Protein AF-A0ABD1DTK4-F1 (afdb_monomer_lite)

Organism: Culex pipiens pipiens (NCBI:txid38569)

Sequence (179 aa):
MESDDLLSPRYRFQIEGHSLVTVNQINQLPDADRTDRTFVVFGEVMDVFERVRVSGGQWKLGVQISDRSERMLSVRFHTDVIAAMVGHDGVAMETMKRDRSEEGLKRLQEILIRFKNNLCELRSFMRVQYDRSGDIPFVTELYEYTAPRQATLKAKVARERSTAHLLEVLPPDCDIVKR

Radius of gyration: 17.9 Å; chains: 1; bounding box: 49×28×56 Å

Secondary structure (DSSP, 8-state):
--BS-TTSTTBSSEETTEEE--HHHHHHS-HHHHTT-EEEEEEEEEEEEEEEEEETTEEEEEEEEESSSSS-EEEEE-HHHHHHHHTS-HHHHHHHHH--SHHHHHHHHHHHHHHHHHHHT-EEEEEEE--TT-SS-EEEEEE---HHHHHHHHHHHHH-GGGGGGGGTS-TT------

pLDDT: mean 90.81, std 10.95, range [34.31, 98.44]

Foldseek 3Di:
DADCDQLDLRHPLDDPSAREDFPVRVVPDDLVSQAQHKHKYFWAFDAWPDDWDFDPQFTWTWTWTHLQPPDTAIAIEGQVALCVQLVHTSVRLVVLVVPPDPVSVVVNVVSVVSSVVCRNPDGFIFIWGHYNVSDRTYGHDGDDPDPVSLVSLLVCVVVPVSSVSSVVSDDPPSDNPDD

Structure (mmCIF, N/CA/C/O backbone):
data_AF-A0ABD1DTK4-F1
#
_entry.id   AF-A0ABD1DTK4-F1
#
loop_
_atom_site.group_PDB
_atom_site.id
_atom_site.type_symbol
_atom_site.label_atom_id
_atom_site.label_alt_id
_atom_site.label_comp_id
_atom_site.label_asym_id
_atom_site.label_entity_id
_atom_site.label_seq_id
_atom_site.pdbx_PDB_ins_code
_atom_site.Cartn_x
_atom_site.Cartn_y
_atom_site.Cartn_z
_atom_site.occupancy
_atom_site.B_iso_or_equiv
_atom_site.auth_seq_id
_atom_site.auth_comp_id
_atom_site.auth_asym_id
_atom_site.auth_atom_id
_atom_site.pdbx_PDB_model_num
ATOM 1 N N . MET A 1 1 ? 11.417 -15.197 -23.111 1.00 68.44 1 MET A N 1
ATOM 2 C CA . MET A 1 1 ? 11.847 -13.844 -23.513 1.00 68.44 1 MET A CA 1
ATOM 3 C C . MET A 1 1 ? 11.169 -12.862 -22.575 1.00 68.44 1 MET A C 1
ATOM 5 O O . MET A 1 1 ? 9.955 -12.960 -22.423 1.00 68.44 1 MET A O 1
ATOM 9 N N . GLU A 1 2 ? 11.953 -12.041 -21.881 1.00 80.06 2 GLU A N 1
ATOM 10 C CA . GLU A 1 2 ? 11.473 -10.986 -20.974 1.00 80.06 2 GLU A CA 1
ATOM 11 C C . GLU A 1 2 ? 10.886 -9.805 -21.763 1.00 80.06 2 GLU A C 1
ATOM 13 O O . GLU A 1 2 ? 11.253 -9.610 -22.923 1.00 80.06 2 GLU A O 1
ATOM 18 N N . SER A 1 3 ? 9.993 -9.032 -21.139 1.00 86.25 3 SER A N 1
ATOM 19 C CA . SER A 1 3 ? 9.356 -7.846 -21.723 1.00 86.25 3 SER A CA 1
ATOM 20 C C . SER A 1 3 ? 9.689 -6.579 -20.931 1.00 86.25 3 SER A C 1
ATOM 22 O O . SER A 1 3 ? 9.775 -6.627 -19.702 1.00 86.25 3 SER A O 1
ATOM 24 N N . ASP A 1 4 ? 9.825 -5.452 -21.633 1.00 88.06 4 ASP A N 1
ATOM 25 C CA . ASP A 1 4 ? 9.901 -4.108 -21.036 1.00 88.06 4 ASP A CA 1
ATOM 26 C C . ASP A 1 4 ? 8.506 -3.431 -20.959 1.00 88.06 4 ASP A C 1
ATOM 28 O O . ASP A 1 4 ? 8.373 -2.348 -20.398 1.00 88.06 4 ASP A O 1
ATOM 32 N N . ASP A 1 5 ? 7.449 -4.080 -21.467 1.00 91.38 5 ASP A N 1
ATOM 33 C CA . ASP A 1 5 ? 6.052 -3.663 -21.273 1.00 91.38 5 ASP A CA 1
ATOM 34 C C . ASP A 1 5 ? 5.544 -4.087 -19.886 1.00 91.38 5 ASP A C 1
ATOM 36 O O . ASP A 1 5 ? 5.472 -5.283 -19.587 1.00 91.38 5 ASP A O 1
ATOM 40 N N . LEU A 1 6 ? 5.164 -3.104 -19.064 1.00 92.31 6 LEU A N 1
ATOM 41 C CA . LEU A 1 6 ? 4.685 -3.287 -17.692 1.00 92.31 6 LEU A CA 1
ATOM 42 C C . LEU A 1 6 ? 3.364 -4.069 -17.599 1.00 92.31 6 LEU A C 1
ATOM 44 O O . LEU A 1 6 ? 3.083 -4.657 -16.551 1.00 92.31 6 LEU A O 1
ATOM 48 N N . LEU A 1 7 ? 2.551 -4.083 -18.663 1.00 93.38 7 LEU A N 1
ATOM 49 C CA . LEU A 1 7 ? 1.289 -4.830 -18.720 1.00 93.38 7 LEU A CA 1
ATOM 50 C C . LEU A 1 7 ? 1.496 -6.295 -19.110 1.00 93.38 7 LEU A C 1
ATOM 52 O O . LEU A 1 7 ? 0.564 -7.103 -19.003 1.00 93.38 7 LEU A O 1
ATOM 56 N N . SER A 1 8 ? 2.704 -6.644 -19.553 1.00 93.31 8 SER A N 1
ATOM 57 C CA . SER A 1 8 ? 3.057 -8.001 -19.931 1.00 93.31 8 SER A CA 1
ATOM 58 C C . SER A 1 8 ? 3.133 -8.907 -18.699 1.00 93.31 8 SER A C 1
ATOM 60 O O . SER A 1 8 ? 3.806 -8.567 -17.725 1.00 93.31 8 SER A O 1
ATOM 62 N N . PRO A 1 9 ? 2.585 -10.135 -18.755 1.00 90.19 9 PRO A N 1
ATOM 63 C CA . PRO A 1 9 ? 2.799 -11.127 -17.699 1.00 90.19 9 PRO A CA 1
ATOM 64 C C . PRO A 1 9 ? 4.272 -11.554 -17.580 1.00 90.19 9 PRO A C 1
ATOM 66 O O . PRO A 1 9 ? 4.643 -12.216 -16.617 1.00 90.19 9 PRO A O 1
ATOM 69 N N . ARG A 1 10 ? 5.117 -11.193 -18.556 1.00 92.38 10 ARG A N 1
ATOM 70 C CA . ARG A 1 10 ? 6.567 -11.444 -18.576 1.00 92.38 10 ARG A CA 1
ATOM 71 C C . ARG A 1 10 ? 7.383 -10.165 -18.393 1.00 92.38 10 ARG A C 1
ATOM 73 O O . ARG A 1 10 ? 8.536 -10.114 -18.832 1.00 92.38 10 ARG A O 1
ATOM 80 N N . TYR A 1 11 ? 6.780 -9.123 -17.824 1.00 95.31 11 TYR A N 1
ATOM 81 C CA . TYR A 1 11 ? 7.514 -7.927 -17.445 1.00 95.31 11 TYR A CA 1
ATOM 82 C C . TYR A 1 11 ? 8.665 -8.314 -16.519 1.00 95.31 11 TYR A C 1
ATOM 84 O O . TYR A 1 11 ? 8.487 -9.089 -15.584 1.00 95.31 11 TYR A O 1
ATOM 92 N N . ARG A 1 12 ? 9.869 -7.824 -16.800 1.00 95.62 12 ARG A N 1
ATOM 93 C CA . ARG A 1 12 ? 11.067 -8.319 -16.105 1.00 95.62 12 ARG A CA 1
ATOM 94 C C . ARG A 1 12 ? 11.163 -7.932 -14.633 1.00 95.62 12 ARG A C 1
ATOM 96 O O . ARG A 1 12 ? 11.815 -8.631 -13.864 1.00 95.62 12 ARG A O 1
ATOM 103 N N . PHE A 1 13 ? 10.565 -6.811 -14.244 1.00 96.50 13 PHE A N 1
ATOM 104 C CA . PHE A 1 13 ? 10.625 -6.328 -12.871 1.00 96.50 13 PHE A CA 1
ATOM 105 C C . PHE A 1 13 ? 9.337 -6.729 -12.169 1.00 96.50 13 PHE A C 1
ATOM 107 O O . PHE A 1 13 ? 8.336 -6.020 -12.232 1.00 96.50 13 PHE A O 1
ATOM 114 N N . GLN A 1 14 ? 9.358 -7.894 -11.529 1.00 97.06 14 GLN A N 1
ATOM 115 C CA . GLN A 1 14 ? 8.202 -8.456 -10.841 1.00 97.06 14 GLN A CA 1
ATOM 116 C C . GLN A 1 14 ? 8.517 -8.782 -9.385 1.00 97.06 14 GLN A C 1
ATOM 118 O O . GLN A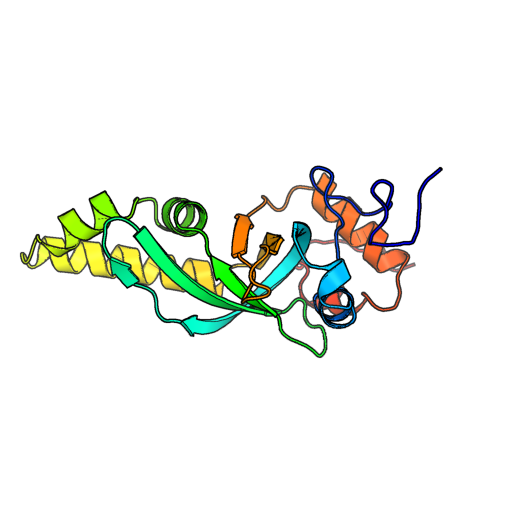 1 14 ? 9.614 -9.226 -9.055 1.00 97.06 14 GLN A O 1
ATOM 123 N N . ILE A 1 15 ? 7.524 -8.596 -8.521 1.00 96.56 15 ILE A N 1
ATOM 124 C CA . ILE A 1 15 ? 7.527 -9.061 -7.134 1.00 96.56 15 ILE A CA 1
ATOM 125 C C . ILE A 1 15 ? 6.313 -9.971 -6.970 1.00 96.56 15 ILE A C 1
ATOM 127 O O . ILE A 1 15 ? 5.193 -9.555 -7.256 1.00 96.56 15 ILE A O 1
ATOM 131 N N . GLU A 1 16 ? 6.545 -11.222 -6.562 1.00 94.75 16 GLU A N 1
ATOM 132 C CA . GLU A 1 16 ? 5.498 -12.250 -6.418 1.00 94.75 16 GLU A CA 1
ATOM 133 C C . GLU A 1 16 ? 4.607 -12.395 -7.672 1.00 94.75 16 GLU A C 1
ATOM 135 O O . GLU A 1 16 ? 3.392 -12.543 -7.579 1.00 94.75 16 GLU A O 1
ATOM 140 N N . GLY A 1 17 ? 5.205 -12.295 -8.866 1.00 95.06 17 GLY A N 1
ATOM 141 C CA . GLY A 1 17 ? 4.494 -12.409 -10.148 1.00 95.06 17 GLY A CA 1
ATOM 142 C C . GLY A 1 17 ? 3.722 -11.159 -10.593 1.00 95.06 17 GLY A C 1
ATOM 143 O O . GLY A 1 17 ? 3.059 -11.195 -11.628 1.00 95.06 17 GLY A O 1
ATOM 144 N N . HIS A 1 18 ? 3.818 -10.046 -9.863 1.00 97.44 18 HIS A N 1
ATOM 145 C CA . HIS A 1 18 ? 3.159 -8.782 -10.198 1.00 97.44 18 HIS A CA 1
ATOM 146 C C . HIS A 1 18 ? 4.168 -7.716 -10.619 1.00 97.44 18 HIS A C 1
ATOM 148 O O . HIS A 1 18 ? 5.243 -7.606 -10.029 1.00 97.44 18 HIS A O 1
ATOM 154 N N . SER A 1 19 ? 3.816 -6.907 -11.620 1.00 97.81 19 SER A N 1
ATOM 155 C CA . SER A 1 19 ? 4.695 -5.863 -12.150 1.00 97.81 19 SER A CA 1
ATOM 156 C C . SER A 1 19 ? 5.027 -4.805 -11.093 1.00 97.81 19 SER A C 1
ATOM 158 O O . SER A 1 19 ? 4.128 -4.177 -10.531 1.00 97.81 19 SER A O 1
ATOM 160 N N . LEU A 1 20 ? 6.325 -4.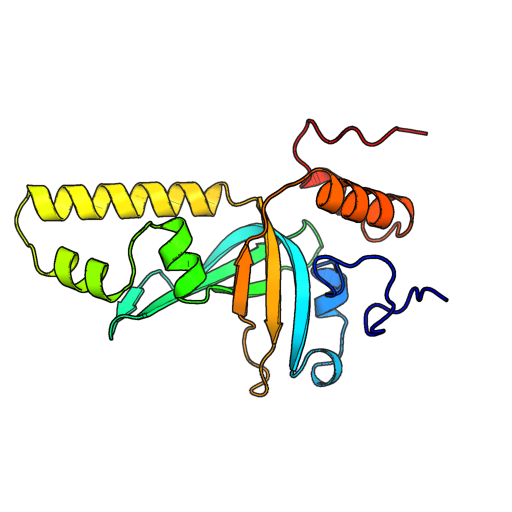589 -10.858 1.00 97.44 20 LEU A N 1
ATOM 161 C CA . LEU A 1 20 ? 6.852 -3.499 -10.042 1.00 97.44 20 LEU A CA 1
ATOM 162 C C . LEU A 1 20 ? 6.866 -2.210 -10.866 1.00 97.44 20 LEU A C 1
ATOM 164 O O . LEU A 1 20 ? 7.638 -2.068 -11.817 1.00 97.44 20 LEU A O 1
ATOM 168 N N . VAL A 1 21 ? 6.037 -1.251 -10.481 1.00 96.81 21 VAL A N 1
ATOM 169 C CA . VAL A 1 21 ? 5.791 -0.017 -11.235 1.00 96.81 21 VAL A CA 1
ATOM 170 C C . VAL A 1 21 ? 5.896 1.205 -10.329 1.00 96.81 21 VAL A C 1
ATOM 172 O O . VAL A 1 21 ? 5.748 1.111 -9.111 1.00 96.81 21 VAL A O 1
ATOM 175 N N . THR A 1 22 ? 6.168 2.360 -10.930 1.00 96.44 22 THR A N 1
ATOM 176 C CA . THR A 1 22 ? 6.113 3.650 -10.233 1.00 96.44 22 THR A CA 1
ATOM 177 C C . THR A 1 22 ? 4.692 4.187 -10.162 1.00 96.44 22 THR A C 1
ATOM 179 O O . THR A 1 22 ? 3.825 3.828 -10.966 1.00 96.44 22 THR A O 1
ATOM 182 N N . VAL A 1 23 ? 4.462 5.121 -9.242 1.00 96.19 23 VAL A N 1
ATOM 183 C CA . VAL A 1 23 ? 3.190 5.851 -9.166 1.00 96.19 23 VAL A CA 1
ATOM 184 C C . VAL A 1 23 ? 2.922 6.613 -10.467 1.00 96.19 23 VAL A C 1
ATOM 186 O O . VAL A 1 23 ? 1.785 6.640 -10.940 1.00 96.19 23 VAL A O 1
ATOM 189 N N . ASN A 1 24 ? 3.949 7.200 -11.091 1.00 94.38 24 ASN A N 1
ATOM 190 C CA . ASN A 1 24 ? 3.785 7.876 -12.380 1.00 94.38 24 ASN A CA 1
ATOM 191 C C . ASN A 1 24 ? 3.410 6.897 -13.506 1.00 94.38 24 ASN A C 1
ATOM 193 O O . ASN A 1 24 ? 2.499 7.189 -14.272 1.00 94.38 24 ASN A O 1
ATOM 197 N N . GLN A 1 25 ? 4.061 5.726 -13.573 1.00 94.75 25 GLN A N 1
ATOM 198 C CA . GLN A 1 25 ? 3.749 4.684 -14.562 1.00 94.75 25 GLN A CA 1
ATOM 199 C C . GLN A 1 25 ? 2.288 4.244 -14.453 1.00 94.75 25 GLN A C 1
ATOM 201 O O . GLN A 1 25 ? 1.587 4.233 -15.457 1.00 94.75 25 GLN A O 1
ATOM 206 N N . ILE A 1 26 ? 1.803 3.965 -13.238 1.00 94.25 26 ILE A N 1
ATOM 207 C CA . ILE A 1 26 ? 0.392 3.625 -13.005 1.00 94.25 26 ILE A CA 1
ATOM 208 C C . ILE A 1 26 ? -0.536 4.754 -13.464 1.00 94.25 26 ILE A C 1
ATOM 210 O O . ILE A 1 26 ? -1.511 4.496 -14.159 1.00 94.25 26 ILE A O 1
ATOM 214 N N . ASN A 1 27 ? -0.253 6.002 -13.084 1.00 91.69 27 ASN A N 1
ATOM 215 C CA . ASN A 1 27 ? -1.113 7.148 -13.402 1.00 91.69 27 ASN A CA 1
ATOM 216 C C . ASN A 1 27 ? -1.173 7.493 -14.899 1.00 91.69 27 ASN A C 1
ATOM 218 O O . ASN A 1 27 ? -2.052 8.246 -15.312 1.00 91.69 27 ASN A O 1
ATOM 222 N N . GLN A 1 28 ? -0.235 6.991 -15.701 1.00 92.88 28 GLN A N 1
ATOM 223 C CA . GLN A 1 28 ? -0.215 7.176 -17.152 1.00 92.88 28 GLN A CA 1
ATOM 224 C C . GLN A 1 28 ? -0.984 6.079 -17.898 1.00 92.88 28 GLN A C 1
ATOM 226 O O . GLN A 1 28 ? -1.226 6.225 -19.096 1.00 92.88 28 GLN A O 1
ATOM 231 N N . LEU A 1 29 ? -1.373 4.995 -17.218 1.00 93.00 29 LEU A N 1
ATOM 232 C CA . LEU A 1 29 ? -2.154 3.926 -17.829 1.00 93.00 29 LEU A CA 1
ATOM 233 C C . LEU A 1 29 ? -3.624 4.335 -17.991 1.00 93.00 29 LEU A C 1
ATOM 235 O O . LEU A 1 29 ? -4.213 4.880 -17.052 1.00 93.00 29 LEU A O 1
ATOM 239 N N . PRO A 1 30 ? -4.250 4.003 -19.133 1.00 92.12 30 PRO A N 1
ATOM 240 C CA . PRO A 1 30 ? -5.699 4.061 -19.281 1.00 92.12 30 PRO A CA 1
ATOM 241 C C . PRO A 1 30 ? -6.415 3.230 -18.210 1.00 92.12 30 PRO A C 1
ATOM 243 O O . PRO A 1 30 ? -5.911 2.195 -17.774 1.00 92.12 30 PRO A O 1
ATOM 246 N N . ASP A 1 31 ? -7.627 3.632 -17.828 1.00 90.25 31 ASP A N 1
ATOM 247 C CA . ASP A 1 31 ? -8.433 2.917 -16.824 1.00 90.25 31 ASP A CA 1
ATOM 248 C C . ASP A 1 31 ? -8.617 1.440 -17.182 1.00 90.25 31 ASP A C 1
ATOM 250 O O . ASP A 1 31 ? -8.381 0.577 -16.342 1.00 90.25 31 ASP A O 1
ATOM 254 N N . ALA A 1 32 ? -8.921 1.149 -18.451 1.00 90.94 32 ALA A N 1
ATOM 255 C CA . ALA A 1 32 ? -9.100 -0.211 -18.958 1.00 90.94 32 ALA A CA 1
ATOM 256 C C . ALA A 1 32 ? -7.858 -1.101 -18.777 1.00 90.94 32 ALA A C 1
ATOM 258 O O . ALA A 1 32 ? -7.989 -2.309 -18.589 1.00 90.94 32 ALA A O 1
ATOM 259 N N . ASP A 1 33 ? -6.660 -0.510 -18.797 1.00 92.31 33 ASP A N 1
ATOM 260 C CA . ASP A 1 33 ? -5.410 -1.236 -18.579 1.00 92.31 33 ASP A CA 1
ATOM 261 C C . ASP A 1 33 ? -5.102 -1.440 -17.096 1.00 92.31 33 ASP A C 1
ATOM 263 O O . ASP A 1 33 ? -4.265 -2.275 -16.760 1.00 92.31 33 ASP A O 1
ATOM 267 N N . ARG A 1 34 ? -5.773 -0.709 -16.201 1.00 92.44 34 ARG A N 1
ATOM 268 C CA . ARG A 1 34 ? -5.648 -0.856 -14.746 1.00 92.44 34 ARG A CA 1
ATOM 269 C C . ARG A 1 34 ? -6.720 -1.768 -14.162 1.00 92.44 34 ARG A C 1
ATOM 271 O O . ARG A 1 34 ? -6.428 -2.471 -13.203 1.00 92.44 34 ARG A O 1
ATOM 278 N N . THR A 1 35 ? -7.928 -1.774 -14.721 1.00 91.25 35 THR A N 1
ATOM 279 C CA . THR A 1 35 ? -9.058 -2.580 -14.242 1.00 91.25 35 THR A CA 1
ATOM 280 C C . THR A 1 35 ? -8.688 -4.057 -14.088 1.00 91.25 35 THR A C 1
ATOM 282 O O . THR A 1 35 ? -8.052 -4.638 -14.965 1.00 91.25 35 THR A O 1
ATOM 285 N N . ASP A 1 36 ? -9.099 -4.670 -12.971 1.00 91.56 36 ASP A N 1
ATOM 286 C CA . ASP A 1 36 ? -8.808 -6.071 -12.619 1.00 91.56 36 ASP A CA 1
ATOM 287 C C . ASP A 1 36 ? -7.311 -6.429 -12.563 1.00 91.56 36 ASP A C 1
ATOM 289 O O . ASP A 1 36 ? -6.941 -7.608 -12.599 1.00 91.56 36 ASP A O 1
ATOM 293 N N . ARG A 1 37 ? -6.422 -5.432 -12.460 1.00 94.25 37 ARG A N 1
ATOM 294 C CA . ARG A 1 37 ? -4.980 -5.664 -12.361 1.00 94.25 37 ARG A CA 1
ATOM 295 C C . ARG A 1 37 ? -4.440 -5.453 -10.962 1.00 94.25 37 ARG A C 1
ATOM 297 O O . ARG A 1 37 ? -4.911 -4.630 -10.178 1.00 94.25 37 ARG A O 1
ATOM 304 N N . THR A 1 38 ? -3.350 -6.166 -10.713 1.00 96.88 38 THR A N 1
ATOM 305 C CA . THR A 1 38 ? -2.547 -6.042 -9.505 1.00 96.88 38 THR A CA 1
ATOM 306 C C . THR A 1 38 ? -1.139 -5.610 -9.874 1.00 96.88 38 THR A C 1
ATOM 308 O O . THR A 1 38 ? -0.484 -6.226 -10.718 1.00 96.88 38 THR A O 1
ATOM 311 N N . PHE A 1 39 ? -0.673 -4.571 -9.199 1.00 97.75 39 PHE A N 1
ATOM 312 C CA . PHE A 1 39 ? 0.662 -4.011 -9.331 1.00 97.75 39 PHE A CA 1
ATOM 313 C C . PHE A 1 39 ? 1.378 -4.037 -7.985 1.00 97.75 39 PHE A C 1
ATOM 315 O O . PHE A 1 39 ? 0.750 -4.169 -6.933 1.00 97.75 39 PHE A O 1
ATOM 322 N N . VAL A 1 40 ? 2.697 -3.868 -8.011 1.00 98.25 40 VAL A N 1
ATOM 323 C CA . VAL A 1 40 ? 3.487 -3.604 -6.807 1.00 98.25 40 VAL A CA 1
ATOM 324 C C . VAL A 1 40 ? 4.120 -2.234 -6.935 1.00 98.25 40 VAL A C 1
ATOM 326 O O . VAL A 1 40 ? 4.734 -1.924 -7.953 1.00 98.25 40 VAL A O 1
ATOM 329 N N . VAL A 1 41 ? 3.977 -1.421 -5.894 1.00 97.44 41 VAL A N 1
ATOM 330 C CA . VAL A 1 41 ? 4.571 -0.083 -5.806 1.00 97.44 41 VAL A CA 1
ATOM 331 C C . VAL A 1 41 ? 5.466 -0.039 -4.582 1.00 97.44 41 VAL A C 1
ATOM 333 O O . VAL A 1 41 ? 5.037 -0.429 -3.502 1.00 97.44 41 VAL A O 1
ATOM 336 N N . PHE A 1 42 ? 6.700 0.438 -4.726 1.00 96.69 42 PHE A N 1
ATOM 337 C CA . PHE A 1 42 ? 7.518 0.797 -3.570 1.00 96.69 42 PHE A CA 1
ATOM 338 C C . PHE A 1 42 ? 7.307 2.272 -3.254 1.00 96.69 42 PHE A C 1
ATOM 340 O O . PHE A 1 42 ? 7.516 3.109 -4.127 1.00 96.69 42 PHE A O 1
ATOM 347 N N . GLY A 1 43 ? 6.895 2.595 -2.034 1.00 95.31 43 GLY A N 1
ATOM 348 C CA . GLY A 1 43 ? 6.619 3.977 -1.664 1.00 95.31 43 GLY A CA 1
ATOM 349 C C . GLY A 1 43 ? 6.354 4.153 -0.181 1.00 95.31 43 GLY A C 1
ATOM 350 O O . GLY A 1 43 ? 6.485 3.216 0.611 1.00 95.31 43 GLY A O 1
ATOM 351 N N . GLU A 1 44 ? 5.971 5.370 0.174 1.00 95.00 44 GLU A N 1
ATOM 352 C CA . GLU A 1 44 ? 5.649 5.785 1.532 1.00 95.00 44 GLU A CA 1
ATOM 353 C C . GLU A 1 44 ? 4.294 6.492 1.602 1.00 95.00 44 GLU A C 1
ATOM 355 O O . GLU A 1 44 ? 3.774 6.991 0.599 1.00 95.00 44 GLU A O 1
ATOM 360 N N . VAL A 1 45 ? 3.701 6.501 2.794 1.00 95.56 45 VAL A N 1
ATOM 361 C CA . VAL A 1 45 ? 2.435 7.194 3.050 1.00 95.56 45 VAL A CA 1
ATOM 362 C C . VAL A 1 45 ? 2.701 8.682 3.263 1.00 95.56 45 VAL A C 1
ATOM 364 O O . VAL A 1 45 ? 3.484 9.060 4.129 1.00 95.56 45 VAL A O 1
ATOM 367 N N . MET A 1 46 ? 2.014 9.528 2.497 1.00 95.31 46 MET A N 1
ATOM 368 C CA . MET A 1 46 ? 2.159 10.985 2.553 1.00 95.31 46 MET A CA 1
ATOM 369 C C . MET A 1 46 ? 1.038 11.662 3.338 1.00 95.31 46 MET A C 1
ATOM 371 O O . MET A 1 46 ? 1.303 12.578 4.111 1.00 95.31 46 MET A O 1
ATOM 375 N N . ASP A 1 47 ? -0.208 11.231 3.132 1.00 95.56 47 ASP A N 1
ATOM 376 C CA . ASP A 1 47 ? -1.379 11.846 3.763 1.00 95.56 47 ASP A CA 1
ATOM 377 C C . ASP A 1 47 ? -2.538 10.848 3.927 1.00 95.56 47 ASP A C 1
ATOM 379 O O . ASP A 1 47 ? -2.561 9.788 3.298 1.00 95.56 47 ASP A O 1
ATOM 383 N N . VAL A 1 48 ? -3.515 11.189 4.768 1.00 96.62 48 VAL A N 1
ATOM 384 C CA . VAL A 1 48 ? -4.736 10.418 5.033 1.00 96.62 48 VAL A CA 1
ATOM 385 C C . VAL A 1 48 ? -5.948 11.195 4.519 1.00 96.62 48 VAL A C 1
ATOM 387 O O . VAL A 1 48 ? -6.370 12.174 5.132 1.00 96.62 48 VAL A O 1
ATOM 390 N N . PHE A 1 49 ? -6.578 10.715 3.444 1.00 96.31 49 PHE A N 1
ATOM 391 C CA . PHE A 1 49 ? -7.796 11.336 2.902 1.00 96.31 49 PHE A CA 1
ATOM 392 C C . PHE A 1 49 ? -9.090 10.697 3.443 1.00 96.31 49 PHE A C 1
ATOM 394 O O . PHE A 1 49 ? -10.138 11.341 3.463 1.00 96.31 49 PHE A O 1
ATOM 401 N N . GLU A 1 50 ? -9.043 9.445 3.914 1.00 96.06 50 GLU A N 1
ATOM 402 C CA . GLU A 1 50 ? -10.159 8.784 4.605 1.00 96.06 50 GLU A CA 1
ATOM 403 C C . GLU A 1 50 ? -9.680 8.315 5.981 1.00 96.06 50 GLU A C 1
ATOM 405 O O . GLU A 1 50 ? -8.876 7.391 6.094 1.00 96.06 50 GLU A O 1
ATOM 410 N N . ARG A 1 51 ? -10.178 8.970 7.038 1.00 94.50 51 ARG A N 1
ATOM 411 C CA . ARG A 1 51 ? -9.761 8.719 8.426 1.00 94.50 51 ARG A CA 1
ATOM 412 C C . ARG A 1 51 ? -9.991 7.269 8.841 1.00 94.50 51 ARG A C 1
ATOM 414 O O . ARG A 1 51 ? -11.015 6.675 8.501 1.00 94.50 51 ARG A O 1
ATOM 421 N N . VAL A 1 52 ? -9.084 6.769 9.683 1.00 93.81 52 VAL A N 1
ATOM 422 C CA . VAL A 1 52 ? -9.213 5.445 10.292 1.00 93.81 52 VAL A CA 1
ATOM 423 C C . VAL A 1 52 ? -10.557 5.305 11.010 1.00 93.81 52 VAL A C 1
ATOM 425 O O . VAL A 1 52 ? -10.930 6.119 11.859 1.00 93.81 52 VAL A O 1
ATOM 428 N N . ARG A 1 53 ? -11.297 4.253 10.668 1.00 94.12 53 ARG A N 1
ATOM 429 C CA . ARG A 1 53 ? -12.540 3.872 11.342 1.00 94.12 53 ARG A CA 1
ATOM 430 C C . ARG A 1 53 ? -12.680 2.357 11.381 1.00 94.12 53 ARG A C 1
ATOM 432 O O . ARG A 1 53 ? -12.190 1.659 10.501 1.00 94.12 53 ARG A O 1
ATOM 439 N N . VAL A 1 54 ? -13.397 1.877 12.392 1.00 94.56 54 VAL A N 1
ATOM 440 C CA . VAL A 1 54 ? -13.838 0.481 12.496 1.00 94.56 54 VAL A CA 1
ATOM 441 C C . VAL A 1 54 ? -15.350 0.476 12.623 1.00 94.56 54 VAL A C 1
ATOM 443 O O . VAL A 1 54 ? -15.884 1.162 13.506 1.00 94.56 54 VAL A O 1
ATOM 446 N N . SER A 1 55 ? -16.013 -0.233 11.712 1.00 93.12 55 SER A N 1
ATOM 447 C CA . SER A 1 55 ? -17.471 -0.364 11.666 1.00 93.12 55 SER A CA 1
ATOM 448 C C . SER A 1 55 ? -17.873 -1.695 11.038 1.00 93.12 55 SER A C 1
ATOM 450 O O . SER A 1 55 ? -17.410 -1.990 9.934 1.00 93.12 55 SER A O 1
ATOM 452 N N . GLY A 1 56 ? -18.769 -2.441 11.681 1.00 94.12 56 GLY A N 1
ATOM 453 C CA . GLY A 1 56 ? -19.220 -3.745 11.191 1.00 94.12 56 GLY A CA 1
ATOM 454 C C . GLY A 1 56 ? -18.092 -4.777 11.189 1.00 94.12 56 GLY A C 1
ATOM 455 O O . GLY A 1 56 ? -18.013 -5.584 10.270 1.00 94.12 56 GLY A O 1
ATOM 456 N N . GLY A 1 57 ? -17.169 -4.686 12.152 1.00 93.56 57 GLY A N 1
ATOM 457 C CA . GLY A 1 57 ? -15.992 -5.555 12.232 1.00 93.56 57 GLY A CA 1
ATOM 458 C C . GLY A 1 57 ? -14.936 -5.314 11.146 1.00 93.56 57 GLY A C 1
ATOM 459 O O . GLY A 1 57 ? -14.017 -6.116 11.015 1.00 93.56 57 GLY A O 1
ATOM 460 N N . GLN A 1 58 ? -15.047 -4.233 10.368 1.00 96.06 58 GLN A N 1
ATOM 461 C CA . GLN A 1 58 ? -14.145 -3.922 9.255 1.00 96.06 58 GLN A CA 1
ATOM 462 C C . GLN A 1 58 ? -13.390 -2.620 9.502 1.00 96.06 58 GLN A C 1
ATOM 464 O O . GLN A 1 58 ? -13.993 -1.601 9.867 1.00 96.06 58 GLN A O 1
ATOM 469 N N . TRP A 1 59 ? -12.082 -2.644 9.255 1.00 96.31 59 TRP A N 1
ATOM 470 C CA . TRP A 1 59 ? -11.255 -1.446 9.218 1.00 96.31 59 TRP A CA 1
ATOM 471 C C . TRP A 1 59 ? -11.437 -0.686 7.907 1.00 96.31 59 TRP A C 1
ATOM 473 O O . TRP A 1 59 ? -11.631 -1.278 6.848 1.00 96.31 59 TRP A O 1
ATOM 483 N N . LYS A 1 60 ? -11.346 0.642 7.975 1.00 96.31 60 LYS A N 1
ATOM 484 C CA . LYS A 1 60 ? -11.322 1.512 6.797 1.00 96.31 60 LYS A CA 1
ATOM 485 C C . LYS A 1 60 ? -10.300 2.616 7.015 1.00 96.31 60 LYS A C 1
ATOM 487 O O . LYS A 1 60 ? -10.312 3.261 8.064 1.00 96.31 60 LYS A O 1
ATOM 492 N N . LEU A 1 61 ? -9.438 2.807 6.026 1.00 97.56 61 LEU A N 1
ATOM 493 C CA . LEU A 1 61 ? -8.410 3.838 5.973 1.00 97.56 61 LEU A CA 1
ATOM 494 C C . LEU A 1 61 ? -8.084 4.100 4.500 1.00 97.56 61 LEU A C 1
ATOM 496 O O . LEU A 1 61 ? -7.875 3.151 3.741 1.00 97.56 61 LEU A O 1
ATOM 500 N N . GLY A 1 62 ? -8.022 5.371 4.116 1.00 97.69 62 GLY A N 1
ATOM 501 C CA . GLY A 1 62 ? -7.586 5.807 2.792 1.00 97.69 62 GLY A CA 1
ATOM 502 C C . GLY A 1 62 ? -6.413 6.763 2.909 1.00 97.69 62 GLY A C 1
ATOM 503 O O . GLY A 1 62 ? -6.471 7.729 3.675 1.00 97.69 62 GLY A O 1
ATOM 504 N N . VAL A 1 63 ? -5.356 6.480 2.157 1.00 98.00 63 VAL A N 1
ATOM 505 C CA . VAL A 1 63 ? -4.086 7.203 2.203 1.00 98.00 63 VAL A CA 1
ATOM 506 C C . VAL A 1 63 ? -3.609 7.590 0.811 1.00 98.00 63 VAL A C 1
ATOM 508 O O . VAL A 1 63 ? -3.928 6.936 -0.180 1.00 98.00 63 VAL A O 1
ATOM 511 N N . GLN A 1 64 ? -2.817 8.648 0.737 1.00 97.56 64 GLN A N 1
ATOM 512 C CA . GLN A 1 64 ? -2.042 8.977 -0.450 1.00 97.56 64 GLN A CA 1
ATOM 513 C C . GLN A 1 64 ? -0.647 8.388 -0.292 1.00 97.56 64 GLN A C 1
ATOM 515 O O . GLN A 1 64 ? 0.036 8.686 0.687 1.00 97.56 64 GLN A O 1
ATOM 520 N N . ILE A 1 65 ? -0.232 7.559 -1.247 1.00 97.00 65 ILE A N 1
ATOM 521 C CA . ILE A 1 65 ? 1.128 7.026 -1.305 1.00 97.00 65 ILE A CA 1
ATOM 522 C C . ILE A 1 65 ? 1.937 7.759 -2.369 1.00 97.00 65 ILE A C 1
ATOM 524 O O . ILE A 1 65 ? 1.414 8.147 -3.420 1.00 97.00 65 ILE A O 1
ATOM 528 N N . SER A 1 66 ? 3.221 7.936 -2.093 1.00 95.44 66 SER A N 1
ATOM 529 C CA . SER A 1 66 ? 4.185 8.485 -3.035 1.00 95.44 66 SER A CA 1
ATOM 530 C C . SER A 1 66 ? 5.404 7.587 -3.096 1.00 95.44 66 SER A C 1
ATOM 532 O O . SER A 1 66 ? 5.891 7.090 -2.086 1.00 95.44 66 SER A O 1
ATOM 534 N N . ASP A 1 67 ? 5.913 7.402 -4.300 1.00 94.44 67 ASP A N 1
ATOM 535 C CA . ASP A 1 67 ? 7.235 6.842 -4.538 1.00 94.44 67 ASP A CA 1
ATOM 536 C C . ASP A 1 67 ? 8.261 7.954 -4.833 1.00 94.44 67 ASP A C 1
ATOM 538 O O . ASP A 1 67 ? 9.353 7.651 -5.295 1.00 94.44 67 ASP A O 1
ATOM 542 N N . ARG A 1 68 ? 7.901 9.225 -4.566 1.00 91.88 68 ARG A N 1
ATOM 543 C CA . ARG A 1 68 ? 8.583 10.480 -4.955 1.00 91.88 68 ARG A CA 1
ATOM 544 C C . ARG A 1 68 ? 8.487 10.839 -6.438 1.00 91.88 68 ARG A C 1
ATOM 546 O O . ARG A 1 68 ? 9.176 11.744 -6.899 1.00 91.88 68 ARG A O 1
ATOM 553 N N . SER A 1 69 ? 7.593 10.191 -7.183 1.00 89.62 69 SER A N 1
ATOM 554 C CA . SER A 1 69 ? 7.138 10.712 -8.473 1.00 89.62 69 SER A CA 1
ATOM 555 C C . SER A 1 69 ? 6.431 12.062 -8.304 1.00 89.62 69 SER A C 1
ATOM 557 O O . SER A 1 69 ? 5.946 12.410 -7.230 1.00 89.62 69 SER A O 1
ATOM 559 N N . GLU A 1 70 ? 6.253 12.776 -9.416 1.00 88.50 70 GLU A N 1
ATOM 560 C CA . GLU A 1 70 ? 5.447 14.007 -9.484 1.00 88.50 70 GLU A CA 1
ATOM 561 C C . GLU A 1 70 ? 3.987 13.815 -9.038 1.00 88.50 70 GLU A C 1
ATOM 563 O O . GLU A 1 70 ? 3.323 14.763 -8.624 1.00 88.50 70 GLU A O 1
ATOM 568 N N . ARG A 1 71 ? 3.466 12.588 -9.152 1.00 92.44 71 ARG A N 1
ATOM 569 C CA . ARG A 1 71 ? 2.083 12.234 -8.819 1.00 92.44 71 ARG A CA 1
ATOM 570 C C . ARG A 1 71 ? 2.035 11.381 -7.561 1.00 92.44 71 ARG A C 1
ATOM 572 O O . ARG A 1 71 ? 2.933 10.584 -7.311 1.00 92.44 71 ARG A O 1
ATOM 579 N N . MET A 1 72 ? 0.934 11.504 -6.828 1.00 95.06 72 MET A N 1
ATOM 580 C CA . MET A 1 72 ? 0.572 10.603 -5.734 1.00 95.06 72 MET A CA 1
ATOM 581 C C . MET A 1 72 ? -0.474 9.593 -6.210 1.00 95.06 72 MET A C 1
ATOM 583 O O . MET A 1 72 ? -1.181 9.833 -7.192 1.00 95.06 72 MET A O 1
ATOM 587 N N . LEU A 1 73 ? -0.585 8.471 -5.503 1.00 96.50 73 LEU A N 1
ATOM 588 C CA . LEU A 1 73 ? -1.643 7.491 -5.714 1.00 96.50 73 LEU A CA 1
ATOM 589 C C . LEU A 1 73 ? -2.523 7.420 -4.469 1.00 96.50 73 LEU A C 1
ATOM 591 O O . LEU A 1 73 ? -2.054 7.073 -3.388 1.00 96.50 73 LEU A O 1
ATOM 595 N N . SER A 1 74 ? -3.805 7.737 -4.620 1.00 97.31 74 SER A N 1
ATOM 596 C CA . SER A 1 74 ? -4.791 7.475 -3.572 1.00 97.31 74 SER A CA 1
ATOM 597 C C . SER A 1 74 ? -5.088 5.980 -3.532 1.00 97.31 74 SER A C 1
ATOM 599 O O . SER A 1 74 ? -5.427 5.395 -4.559 1.00 97.31 74 SER A O 1
ATOM 601 N N . VAL A 1 75 ? -4.985 5.373 -2.353 1.00 97.75 75 VAL A N 1
ATOM 602 C CA . VAL A 1 75 ? -5.288 3.957 -2.114 1.00 97.75 75 VAL A CA 1
ATOM 603 C C . VAL A 1 75 ? -6.096 3.795 -0.829 1.00 97.75 75 VAL A C 1
ATOM 605 O O . VAL A 1 75 ? -5.997 4.610 0.091 1.00 97.75 75 VAL A O 1
ATOM 608 N N . ARG A 1 76 ? -6.876 2.721 -0.725 1.00 97.62 76 ARG A N 1
ATOM 609 C CA . ARG A 1 76 ? -7.453 2.262 0.548 1.00 97.62 76 ARG A CA 1
ATOM 610 C C . ARG A 1 76 ? -6.704 1.044 1.052 1.00 97.62 76 ARG A C 1
ATOM 612 O O . ARG A 1 76 ? -6.325 0.191 0.265 1.00 97.62 76 ARG A O 1
ATOM 619 N N . PHE A 1 77 ? -6.494 0.922 2.354 1.00 97.81 77 PHE A N 1
ATOM 620 C CA . PHE A 1 77 ? -5.904 -0.303 2.896 1.00 97.81 77 PHE A CA 1
ATOM 621 C C . PHE A 1 77 ? -7.004 -1.335 3.132 1.00 97.81 77 PHE A C 1
ATOM 623 O O . PHE A 1 77 ? -8.048 -1.012 3.704 1.00 97.81 77 PHE A O 1
ATOM 630 N N . HIS A 1 78 ? -6.772 -2.571 2.689 1.00 97.12 78 HIS A N 1
ATOM 631 C CA . HIS A 1 78 ? -7.659 -3.684 3.005 1.00 97.12 78 HIS A CA 1
ATOM 632 C C . HIS A 1 78 ? -7.695 -3.920 4.522 1.00 97.12 78 HIS A C 1
ATOM 634 O O . HIS A 1 78 ? -6.712 -3.657 5.223 1.00 97.12 78 HIS A O 1
ATOM 640 N N . THR A 1 79 ? -8.817 -4.433 5.039 1.00 97.25 79 THR A N 1
ATOM 641 C CA . THR A 1 79 ? -8.997 -4.624 6.489 1.00 97.25 79 THR A CA 1
ATOM 642 C C . THR A 1 79 ? -7.890 -5.486 7.098 1.00 97.25 79 THR A C 1
ATOM 644 O O . THR A 1 79 ? -7.420 -5.190 8.194 1.00 97.25 79 THR A O 1
ATOM 647 N N . ASP A 1 80 ? -7.422 -6.491 6.357 1.00 97.06 80 ASP A N 1
ATOM 648 C CA . ASP A 1 80 ? -6.384 -7.420 6.810 1.00 97.06 80 ASP A CA 1
ATOM 649 C C . ASP A 1 80 ? -5.008 -6.756 6.898 1.00 97.06 80 ASP A C 1
ATOM 651 O O . ASP A 1 80 ? -4.243 -7.045 7.814 1.00 97.06 80 ASP A O 1
ATOM 655 N N . VAL A 1 81 ? -4.714 -5.804 6.005 1.00 97.25 81 VAL A N 1
ATOM 656 C CA . VAL A 1 81 ? -3.473 -5.018 6.060 1.00 97.25 81 VAL A CA 1
ATOM 657 C C . VAL A 1 81 ? -3.451 -4.174 7.329 1.00 97.25 81 VAL A C 1
ATOM 659 O O . VAL A 1 81 ? -2.467 -4.172 8.066 1.00 97.25 81 VAL A O 1
ATOM 662 N N . ILE A 1 82 ? -4.559 -3.491 7.624 1.00 97.31 82 ILE A N 1
ATOM 663 C CA . ILE A 1 82 ? -4.675 -2.670 8.833 1.00 97.31 82 ILE A CA 1
ATOM 664 C C . ILE A 1 82 ? -4.607 -3.560 10.076 1.00 97.31 82 ILE A C 1
ATOM 666 O O . ILE A 1 82 ? -3.871 -3.250 11.009 1.00 97.31 82 ILE A O 1
ATOM 670 N N . ALA A 1 83 ? -5.320 -4.689 10.080 1.00 96.81 83 ALA A N 1
ATOM 671 C CA . ALA A 1 83 ? -5.307 -5.630 11.192 1.00 96.81 83 ALA A CA 1
ATOM 672 C C . ALA A 1 83 ? -3.899 -6.175 11.470 1.00 96.81 83 ALA A C 1
ATOM 674 O O . ALA A 1 83 ? -3.501 -6.231 12.632 1.00 96.81 83 ALA A O 1
ATOM 675 N N . ALA A 1 84 ? -3.122 -6.498 10.432 1.00 95.12 84 ALA A N 1
ATOM 676 C CA . ALA A 1 84 ? -1.732 -6.926 10.570 1.00 95.12 84 ALA A CA 1
ATOM 677 C C . ALA A 1 84 ? -0.837 -5.820 11.156 1.00 95.12 84 ALA A C 1
ATOM 679 O O . ALA A 1 84 ? -0.031 -6.089 12.044 1.00 95.12 84 ALA A O 1
ATOM 680 N N . MET A 1 85 ? -1.010 -4.565 10.723 1.00 94.12 85 MET A N 1
ATOM 681 C CA . MET A 1 85 ? -0.250 -3.426 11.259 1.00 94.12 85 MET A CA 1
ATOM 682 C C . MET A 1 85 ? -0.609 -3.086 12.712 1.00 94.12 85 MET A C 1
ATOM 684 O O . MET A 1 85 ? 0.244 -2.620 13.468 1.00 94.12 85 MET A O 1
ATOM 688 N N . VAL A 1 86 ? -1.878 -3.262 13.085 1.00 94.81 86 VAL A N 1
ATOM 689 C CA . VAL A 1 86 ? -2.406 -2.935 14.417 1.00 94.81 86 VAL A CA 1
ATOM 690 C C . VAL A 1 86 ? -2.228 -4.097 15.404 1.00 94.81 86 VAL A C 1
ATOM 692 O O . VAL A 1 86 ? -2.116 -3.868 16.607 1.00 94.81 86 VAL A O 1
ATOM 695 N N . GLY A 1 87 ? -2.204 -5.339 14.915 1.00 95.44 87 GLY A N 1
ATOM 696 C CA . GLY A 1 87 ? -2.232 -6.562 15.723 1.00 95.44 87 GLY A CA 1
ATOM 697 C C . GLY A 1 87 ? -3.634 -6.969 16.196 1.00 95.44 87 GLY A C 1
ATOM 698 O O . GLY A 1 87 ? -3.764 -7.868 17.028 1.00 95.44 87 GLY A O 1
ATOM 699 N N . HIS A 1 88 ? -4.684 -6.313 15.691 1.00 95.81 88 HIS A N 1
ATOM 700 C CA . HIS A 1 88 ? -6.074 -6.552 16.077 1.00 95.81 88 HIS A CA 1
ATOM 701 C C . HIS A 1 88 ? -7.012 -6.436 14.875 1.00 95.81 88 HIS A C 1
ATOM 703 O O . HIS A 1 88 ? -6.995 -5.441 14.144 1.00 95.81 88 HIS A O 1
ATOM 709 N N . ASP A 1 89 ? -7.881 -7.430 14.700 1.00 96.12 89 ASP A N 1
ATOM 710 C CA . ASP A 1 89 ? -8.968 -7.350 13.728 1.00 96.12 89 ASP A CA 1
ATOM 711 C C . ASP A 1 89 ? -10.039 -6.322 14.148 1.00 96.12 89 ASP A C 1
ATOM 713 O O . ASP A 1 89 ? -10.048 -5.790 15.265 1.00 96.12 89 ASP A O 1
ATOM 717 N N . GLY A 1 90 ? -10.955 -6.006 13.231 1.00 94.75 90 GLY A N 1
ATOM 718 C CA . GLY A 1 90 ? -11.983 -5.001 13.489 1.00 94.75 90 GLY A CA 1
ATOM 719 C C . GLY A 1 90 ? -12.979 -5.405 14.585 1.00 94.75 90 GLY A C 1
ATOM 720 O O . GLY A 1 90 ? -13.471 -4.540 15.309 1.00 94.75 90 GLY A O 1
ATOM 721 N N . VAL A 1 91 ? -13.255 -6.699 14.768 1.00 95.69 91 VAL A N 1
ATOM 722 C CA . VAL A 1 91 ? -14.189 -7.189 15.798 1.00 95.69 91 VAL A CA 1
ATOM 723 C C . VAL A 1 91 ? -13.584 -7.021 17.193 1.00 95.69 91 VAL A C 1
ATOM 725 O O . VAL A 1 91 ? -14.245 -6.524 18.114 1.00 95.69 91 VAL A O 1
ATOM 728 N N . ALA A 1 92 ? -12.305 -7.362 17.348 1.00 94.75 92 ALA A N 1
ATOM 729 C CA . ALA A 1 92 ? -11.537 -7.145 18.564 1.00 94.75 92 ALA A CA 1
ATOM 730 C C . ALA A 1 92 ? -11.494 -5.654 18.919 1.00 94.75 92 ALA A C 1
ATOM 732 O O . ALA A 1 92 ? -11.736 -5.281 20.067 1.00 94.75 92 ALA A O 1
ATOM 733 N N . MET A 1 93 ? -11.283 -4.783 17.932 1.00 94.31 93 MET A N 1
ATOM 734 C CA . MET A 1 93 ? -11.271 -3.337 18.158 1.00 94.31 93 MET A CA 1
ATOM 735 C C . MET A 1 93 ? -12.628 -2.760 18.536 1.00 94.31 93 MET A C 1
ATOM 737 O O . MET A 1 93 ? -12.703 -1.886 19.397 1.00 94.31 93 MET A O 1
ATOM 741 N N . GLU A 1 94 ? -13.717 -3.224 17.926 1.00 93.12 94 GLU A N 1
ATOM 742 C CA . GLU A 1 94 ? -15.063 -2.826 18.348 1.00 93.12 94 GLU A CA 1
ATOM 743 C C . GLU A 1 94 ? -15.361 -3.275 19.774 1.00 93.12 94 GLU A C 1
ATOM 745 O O . GLU A 1 94 ? -15.981 -2.527 20.529 1.00 93.12 94 GLU A O 1
ATOM 750 N N . THR A 1 95 ? -14.875 -4.455 20.157 1.00 92.56 95 THR A N 1
ATOM 751 C CA . THR A 1 95 ? -14.989 -4.966 21.525 1.00 92.56 95 THR A CA 1
ATOM 752 C C . THR A 1 95 ? -14.215 -4.080 22.501 1.00 92.56 95 THR A C 1
ATOM 754 O O . THR A 1 95 ? -14.796 -3.621 23.481 1.00 92.56 95 THR A O 1
ATOM 757 N N . MET A 1 96 ? -12.959 -3.729 22.198 1.00 90.88 96 MET A N 1
ATOM 758 C CA . MET A 1 96 ? -12.170 -2.801 23.024 1.00 90.88 96 MET A CA 1
ATOM 759 C C . MET A 1 96 ? -12.811 -1.414 23.114 1.00 90.88 96 MET A C 1
ATOM 761 O O . MET A 1 96 ? -12.839 -0.818 24.181 1.00 90.88 96 MET A O 1
ATOM 765 N N . LYS A 1 97 ? -13.405 -0.907 22.025 1.00 89.25 97 LYS A N 1
ATOM 766 C CA . LYS A 1 97 ? -14.118 0.384 22.026 1.00 89.25 97 LYS A CA 1
ATOM 767 C C . LYS A 1 97 ? -15.334 0.407 22.958 1.00 89.25 97 LYS A C 1
ATOM 769 O O . LYS A 1 97 ? -15.787 1.499 23.300 1.00 89.25 97 LYS A O 1
ATOM 774 N N . ARG A 1 98 ? -15.909 -0.750 23.309 1.00 91.62 98 ARG A N 1
ATOM 775 C CA . ARG A 1 98 ? -17.035 -0.843 24.254 1.00 91.62 98 ARG A CA 1
ATOM 776 C C . ARG A 1 98 ? -16.578 -0.772 25.705 1.00 91.62 98 ARG A C 1
ATOM 778 O O . ARG A 1 98 ? -17.371 -0.349 26.540 1.00 91.62 98 ARG A O 1
ATOM 785 N N . ASP A 1 99 ? -15.331 -1.133 25.990 1.00 90.69 99 ASP A N 1
ATOM 786 C CA . ASP A 1 99 ? -14.733 -0.898 27.296 1.00 90.69 99 ASP A CA 1
ATOM 787 C C . ASP A 1 99 ? -14.465 0.605 27.463 1.00 90.69 99 ASP A C 1
ATOM 789 O O . ASP A 1 99 ? -13.641 1.205 26.771 1.00 90.69 99 ASP A O 1
ATOM 793 N N . ARG A 1 100 ? -15.246 1.238 28.342 1.00 91.00 100 ARG A N 1
ATOM 794 C CA . ARG A 1 100 ? -15.159 2.673 28.649 1.00 91.00 100 ARG A CA 1
ATOM 795 C C . ARG A 1 100 ? -14.403 2.95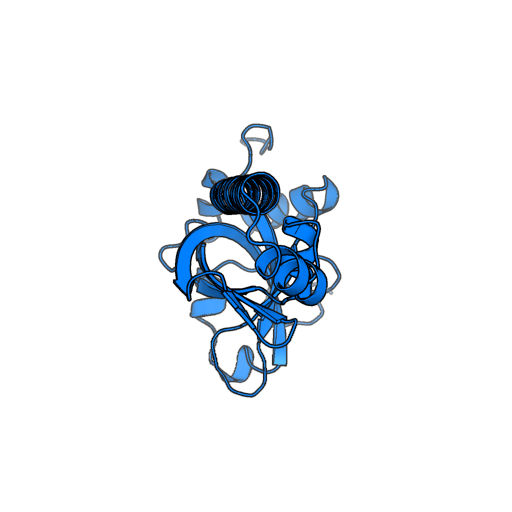5 29.944 1.00 91.00 100 ARG A C 1
ATOM 797 O O . ARG A 1 100 ? -14.435 4.091 30.411 1.00 91.00 100 ARG A O 1
ATOM 804 N N . SER A 1 101 ? -13.759 1.946 30.529 1.00 94.75 101 SER A N 1
ATOM 805 C CA . SER A 1 101 ? -12.850 2.155 31.652 1.00 94.75 101 SER A CA 1
ATOM 806 C C . SER A 1 101 ? -11.663 3.026 31.233 1.00 94.75 101 SER A C 1
ATOM 808 O O . SER A 1 101 ? -11.292 3.082 30.058 1.00 94.75 101 SER A O 1
ATOM 810 N N . GLU A 1 102 ? -11.056 3.711 32.199 1.00 94.12 102 GLU A N 1
ATOM 811 C CA . GLU A 1 102 ? -9.866 4.534 31.960 1.00 94.12 102 GLU A CA 1
ATOM 812 C C . GLU A 1 102 ? -8.722 3.708 31.350 1.00 94.12 102 GLU A C 1
ATOM 814 O O . GLU A 1 102 ? -8.122 4.115 30.356 1.00 94.12 102 GLU A O 1
ATOM 819 N N . GLU A 1 103 ? -8.493 2.502 31.877 1.00 92.69 103 GLU A N 1
ATOM 820 C CA . GLU A 1 103 ? -7.467 1.581 31.380 1.00 92.69 103 GLU A CA 1
ATOM 821 C C . GLU A 1 103 ? -7.771 1.088 29.955 1.00 92.69 103 GLU A C 1
ATOM 823 O O . GLU A 1 103 ? -6.884 1.058 29.098 1.00 92.69 103 GLU A O 1
ATOM 828 N N . GLY A 1 104 ? -9.038 0.773 29.655 1.00 91.31 104 GLY A N 1
A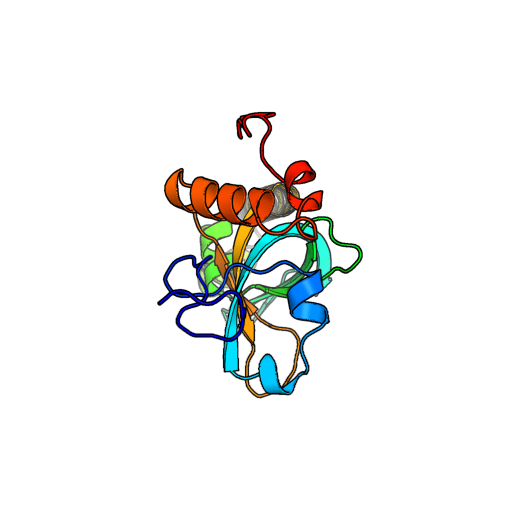TOM 829 C CA . GLY A 1 104 ? -9.471 0.385 28.311 1.00 91.31 104 GLY A CA 1
ATOM 830 C C . GLY A 1 104 ? -9.263 1.499 27.279 1.00 91.31 104 GLY A C 1
ATOM 831 O O . GLY A 1 104 ? -8.734 1.257 26.188 1.00 91.31 104 GLY A O 1
ATOM 832 N N . LEU A 1 105 ? -9.606 2.742 27.635 1.00 91.88 105 LEU A N 1
ATOM 833 C CA . LEU A 1 105 ? -9.392 3.913 26.781 1.00 91.88 105 LEU A CA 1
ATOM 834 C C . LEU A 1 105 ? -7.903 4.209 26.570 1.00 91.88 105 LEU A C 1
ATOM 836 O O . LEU A 1 105 ? -7.498 4.500 25.441 1.00 91.88 105 LEU A O 1
ATOM 840 N N . LYS A 1 106 ? -7.083 4.087 27.619 1.00 93.94 106 LYS A N 1
ATOM 841 C CA . LYS A 1 106 ? -5.630 4.263 27.538 1.00 93.94 106 LYS A CA 1
ATOM 842 C C . LYS A 1 106 ? -4.995 3.238 26.599 1.00 93.94 106 LYS A C 1
ATOM 844 O O . LYS A 1 106 ? -4.265 3.617 25.685 1.00 93.94 106 LYS A O 1
ATOM 849 N N . ARG A 1 107 ? -5.350 1.958 26.740 1.00 93.31 107 ARG A N 1
ATOM 850 C CA . ARG A 1 107 ? -4.886 0.891 25.843 1.00 93.31 107 ARG A CA 1
ATOM 851 C C . ARG A 1 107 ? -5.276 1.154 24.388 1.00 93.31 107 ARG A C 1
ATOM 853 O O . ARG A 1 107 ? -4.455 0.993 23.487 1.00 93.31 107 ARG A O 1
ATOM 860 N N . LEU A 1 108 ? -6.517 1.583 24.145 1.00 93.06 108 LEU A N 1
ATOM 861 C CA . LEU A 1 108 ? -6.976 1.933 22.800 1.00 93.06 108 LEU A CA 1
ATOM 862 C C . LEU A 1 108 ? -6.155 3.090 22.211 1.00 93.06 108 LEU A C 1
ATOM 864 O O . LEU A 1 108 ? -5.771 3.048 21.042 1.00 93.06 108 LEU A O 1
ATOM 868 N N . GLN A 1 109 ? -5.863 4.109 23.018 1.00 93.62 109 GLN A N 1
ATOM 869 C CA . GLN A 1 109 ? -5.050 5.246 22.603 1.00 93.62 109 GLN A CA 1
ATOM 870 C C . GLN A 1 109 ? -3.612 4.828 22.263 1.00 93.62 109 GLN A C 1
ATOM 872 O O . GLN A 1 109 ? -3.092 5.252 21.233 1.00 93.62 109 GLN A O 1
ATOM 877 N N . GLU A 1 110 ? -2.988 3.967 23.067 1.00 95.44 110 GLU A N 1
ATOM 878 C CA . GLU A 1 110 ? -1.642 3.439 22.805 1.00 95.44 110 GLU A CA 1
ATOM 879 C C . GLU A 1 110 ? -1.571 2.664 21.482 1.00 95.44 110 GLU A C 1
ATOM 881 O O . GLU A 1 110 ? -0.647 2.869 20.690 1.00 95.44 110 GLU A O 1
ATOM 886 N N . ILE A 1 111 ? -2.576 1.826 21.205 1.00 94.88 111 ILE A N 1
ATOM 887 C CA . ILE A 1 111 ? -2.697 1.094 19.937 1.00 94.88 111 ILE A CA 1
ATOM 888 C C . ILE A 1 111 ? -2.784 2.073 18.758 1.00 94.88 111 ILE A C 1
ATOM 890 O O . ILE A 1 111 ? -2.055 1.930 17.776 1.00 94.88 111 ILE A O 1
ATOM 894 N N . LEU A 1 112 ? -3.644 3.092 18.855 1.00 92.62 112 LEU A N 1
ATOM 895 C CA . LEU A 1 112 ? -3.836 4.071 17.782 1.00 92.62 112 LEU A CA 1
ATOM 896 C C . LEU A 1 112 ? -2.603 4.959 17.564 1.00 92.62 112 LEU A C 1
ATOM 898 O O . LEU A 1 112 ? -2.294 5.286 16.420 1.00 92.62 112 LEU A O 1
ATOM 902 N N . ILE A 1 113 ? -1.879 5.322 18.627 1.00 95.25 113 ILE A N 1
ATOM 903 C CA . ILE A 1 113 ? -0.609 6.056 18.524 1.00 95.25 113 ILE A CA 1
ATOM 904 C C . ILE A 1 113 ? 0.437 5.199 17.813 1.00 95.25 113 ILE A C 1
ATOM 906 O O . ILE A 1 113 ? 1.078 5.676 16.880 1.00 95.25 113 ILE A O 1
ATOM 910 N N . ARG A 1 114 ? 0.581 3.926 18.202 1.00 95.88 114 ARG A N 1
ATOM 911 C CA . ARG A 1 114 ? 1.519 3.009 17.543 1.00 95.88 114 ARG A CA 1
ATOM 912 C C . ARG A 1 114 ? 1.170 2.827 16.071 1.00 95.88 114 ARG A C 1
ATOM 914 O O . ARG A 1 114 ? 2.050 2.917 15.226 1.00 95.88 114 ARG A O 1
ATOM 921 N N . PHE A 1 115 ? -0.110 2.644 15.757 1.00 95.12 115 PHE A N 1
ATOM 922 C CA . PHE A 1 115 ? -0.560 2.524 14.375 1.00 95.12 115 PHE A CA 1
ATOM 923 C C . PHE A 1 115 ? -0.285 3.792 13.559 1.00 95.12 115 PHE A C 1
ATOM 925 O O . PHE A 1 115 ? 0.206 3.700 12.437 1.00 95.12 115 PHE A O 1
ATOM 932 N N . LYS A 1 116 ? -0.537 4.977 14.132 1.00 94.44 116 LYS A N 1
ATOM 933 C CA . LYS A 1 116 ? -0.187 6.256 13.505 1.00 94.44 116 LYS A CA 1
ATOM 934 C C . LYS A 1 116 ? 1.312 6.333 13.205 1.00 94.44 116 LYS A C 1
ATOM 936 O O . LYS A 1 116 ? 1.670 6.685 12.089 1.00 94.44 116 LYS A O 1
ATOM 941 N N . ASN A 1 117 ? 2.167 6.000 14.170 1.00 94.06 117 ASN A N 1
ATOM 942 C CA . ASN A 1 117 ? 3.619 6.036 13.980 1.00 94.06 117 ASN A CA 1
ATOM 943 C C . ASN A 1 117 ? 4.054 5.046 12.891 1.00 94.06 117 ASN A C 1
ATOM 945 O O . ASN A 1 117 ? 4.763 5.438 11.970 1.00 94.06 117 ASN A O 1
ATOM 949 N N . ASN A 1 118 ? 3.526 3.816 12.922 1.00 93.50 118 ASN A N 1
ATOM 950 C CA . ASN A 1 118 ? 3.775 2.811 11.888 1.00 93.50 118 ASN A CA 1
ATOM 951 C C . ASN A 1 118 ? 3.372 3.310 10.494 1.00 93.50 118 ASN A C 1
ATOM 953 O O . ASN A 1 118 ? 4.082 3.039 9.537 1.00 93.50 118 ASN A O 1
ATOM 957 N N . LEU A 1 119 ? 2.248 4.027 10.363 1.00 93.81 119 LEU A N 1
ATOM 958 C CA . LEU A 1 119 ? 1.831 4.628 9.093 1.00 93.81 119 LEU A CA 1
ATOM 959 C C . LEU A 1 119 ? 2.770 5.752 8.645 1.00 93.81 119 LEU A C 1
ATOM 961 O O . LEU A 1 119 ? 3.112 5.805 7.471 1.00 93.81 119 LEU A O 1
ATOM 965 N N . CYS A 1 120 ? 3.188 6.636 9.555 1.00 90.81 120 CYS A N 1
ATOM 966 C CA . CYS A 1 120 ? 4.103 7.738 9.238 1.00 90.81 120 CYS A CA 1
ATOM 967 C C . CYS A 1 120 ? 5.493 7.251 8.809 1.00 90.81 120 CYS A C 1
ATOM 969 O O . CYS A 1 120 ? 6.155 7.911 8.015 1.00 90.81 120 CYS A O 1
ATOM 971 N N . GLU A 1 121 ? 5.930 6.109 9.332 1.00 90.88 121 GLU A N 1
ATOM 972 C CA . GLU A 1 121 ? 7.210 5.481 8.997 1.00 90.88 121 GLU A CA 1
ATOM 973 C C . GLU A 1 121 ? 7.071 4.430 7.885 1.00 90.88 121 GLU A C 1
ATOM 975 O O . GLU A 1 121 ? 8.066 3.832 7.467 1.00 90.88 121 GLU A O 1
ATOM 980 N N . LEU A 1 122 ? 5.848 4.180 7.395 1.00 92.25 122 LEU A N 1
ATOM 981 C CA . LEU A 1 122 ? 5.592 3.109 6.444 1.00 92.25 122 LEU A CA 1
ATOM 982 C C . LEU A 1 122 ? 6.270 3.416 5.116 1.00 92.25 122 LEU A C 1
ATOM 984 O O . LEU A 1 122 ? 5.827 4.269 4.349 1.00 92.25 122 LEU A O 1
ATOM 988 N N . ARG A 1 123 ? 7.288 2.616 4.824 1.00 91.88 123 ARG A N 1
ATOM 989 C CA . ARG A 1 123 ? 7.998 2.582 3.555 1.00 91.88 123 ARG A CA 1
ATOM 990 C C . ARG A 1 123 ? 8.188 1.132 3.146 1.00 91.88 123 ARG A C 1
ATOM 992 O O . ARG A 1 123 ? 8.944 0.391 3.770 1.00 91.88 123 ARG A O 1
ATOM 999 N N . SER A 1 124 ? 7.445 0.697 2.138 1.00 94.50 124 SER A N 1
ATOM 1000 C CA . SER A 1 124 ? 7.325 -0.725 1.816 1.00 94.50 124 SER A CA 1
ATOM 1001 C C . SER A 1 124 ? 6.928 -0.933 0.357 1.00 94.50 124 SER A C 1
ATOM 1003 O O . SER A 1 124 ? 6.512 -0.004 -0.338 1.00 94.50 124 SER A O 1
ATOM 1005 N N . PHE A 1 125 ? 7.072 -2.171 -0.111 1.00 97.25 125 PHE A N 1
ATOM 1006 C CA . PHE A 1 125 ? 6.444 -2.620 -1.344 1.00 97.25 125 PHE A CA 1
ATOM 1007 C C . PHE A 1 125 ? 4.981 -2.958 -1.046 1.00 97.25 125 PHE A C 1
ATOM 1009 O O . PHE A 1 125 ? 4.692 -3.838 -0.241 1.00 97.25 125 PHE A O 1
ATOM 1016 N N . MET A 1 126 ? 4.059 -2.282 -1.713 1.00 98.25 126 MET A N 1
ATOM 1017 C CA . MET A 1 126 ? 2.623 -2.413 -1.511 1.00 98.25 126 MET A CA 1
ATOM 1018 C C . MET A 1 126 ? 2.007 -3.117 -2.718 1.00 98.25 126 MET A C 1
ATOM 1020 O O . MET A 1 126 ? 2.176 -2.655 -3.850 1.00 98.25 126 MET A O 1
ATOM 1024 N N . ARG A 1 127 ? 1.286 -4.220 -2.491 1.00 98.44 127 ARG A N 1
ATOM 1025 C CA . ARG A 1 127 ? 0.454 -4.853 -3.523 1.00 98.44 127 ARG A CA 1
ATOM 1026 C C . ARG A 1 127 ? -0.809 -4.018 -3.695 1.00 98.44 127 ARG A C 1
ATOM 1028 O O . ARG A 1 127 ? -1.653 -3.992 -2.803 1.00 98.44 127 ARG A O 1
ATOM 1035 N N . VAL A 1 128 ? -0.928 -3.350 -4.836 1.00 98.00 128 VAL A N 1
ATOM 1036 C CA . VAL A 1 128 ? -2.052 -2.480 -5.191 1.00 98.00 128 VAL A CA 1
ATOM 1037 C C . VAL A 1 128 ? -2.950 -3.211 -6.178 1.00 98.00 128 VAL A C 1
ATOM 1039 O O . VAL A 1 128 ? -2.526 -3.521 -7.290 1.00 98.00 128 VAL A O 1
ATOM 1042 N N . GLN A 1 129 ? -4.188 -3.473 -5.778 1.00 97.12 129 GLN A N 1
ATOM 1043 C CA . GLN A 1 129 ? -5.200 -4.141 -6.582 1.00 97.12 129 GLN A CA 1
ATOM 1044 C C . GLN A 1 129 ? -6.274 -3.147 -7.024 1.00 97.12 129 GLN A C 1
ATOM 1046 O O . GLN A 1 129 ? -6.886 -2.464 -6.201 1.00 97.12 129 GLN A O 1
ATOM 1051 N N . TYR A 1 130 ? -6.515 -3.107 -8.328 1.00 95.25 130 TYR A N 1
ATOM 1052 C CA . TYR A 1 130 ? -7.634 -2.411 -8.944 1.00 95.25 130 TYR A CA 1
ATOM 1053 C C . TYR A 1 130 ? -8.797 -3.381 -9.122 1.00 95.25 130 TYR A C 1
ATOM 1055 O O . TYR A 1 130 ? -8.611 -4.511 -9.578 1.00 95.25 130 TYR A O 1
ATOM 1063 N N . ASP A 1 131 ? -9.995 -2.940 -8.763 1.00 89.31 131 ASP A N 1
ATOM 1064 C CA . ASP A 1 131 ? -11.228 -3.686 -8.982 1.00 89.31 131 ASP A CA 1
ATOM 1065 C C . ASP A 1 131 ? -11.944 -3.224 -10.265 1.00 89.31 131 ASP A C 1
ATOM 1067 O O . ASP A 1 131 ? -11.451 -2.391 -11.034 1.00 89.31 131 ASP A O 1
ATOM 1071 N N . ARG A 1 132 ? -13.122 -3.807 -10.515 1.00 78.38 132 ARG A N 1
ATOM 1072 C CA . ARG A 1 132 ? -13.964 -3.495 -11.678 1.00 78.38 132 ARG A CA 1
ATOM 1073 C C . ARG A 1 132 ? -14.699 -2.171 -11.586 1.00 78.38 132 ARG A C 1
ATOM 1075 O O . ARG A 1 132 ? -15.194 -1.721 -12.616 1.00 78.38 132 ARG A O 1
ATOM 1082 N N . SER A 1 133 ? -14.846 -1.584 -10.397 1.00 74.12 133 SER A N 1
ATOM 1083 C CA . SER A 1 133 ? -15.642 -0.360 -10.269 1.00 74.12 133 SER A CA 1
ATOM 1084 C C . SER A 1 133 ? -14.897 0.864 -10.795 1.00 74.12 133 SER A C 1
ATOM 1086 O O . SER A 1 133 ? -15.534 1.879 -11.063 1.00 74.12 133 SER A O 1
ATOM 1088 N N . GLY A 1 134 ? -13.580 0.756 -11.014 1.00 61.22 134 GLY A N 1
ATOM 1089 C CA . GLY A 1 134 ? -12.751 1.873 -11.470 1.00 61.22 134 GLY A CA 1
ATOM 1090 C C . GLY A 1 134 ? -12.512 2.910 -10.370 1.00 61.22 134 GLY A C 1
ATOM 1091 O O . GLY A 1 134 ? -12.090 4.028 -10.658 1.00 61.22 134 GLY A O 1
ATOM 1092 N N . ASP A 1 135 ? -12.790 2.542 -9.118 1.00 81.62 135 ASP A N 1
ATOM 1093 C CA . ASP A 1 135 ? -12.616 3.397 -7.953 1.00 81.62 135 ASP A CA 1
ATOM 1094 C C . ASP A 1 135 ? -11.146 3.448 -7.489 1.00 81.62 135 ASP A C 1
ATOM 1096 O O . ASP A 1 135 ? -10.204 2.983 -8.134 1.00 81.62 135 ASP A O 1
ATOM 1100 N N . ILE A 1 136 ? -10.950 4.052 -6.316 1.00 93.31 136 ILE A N 1
ATOM 1101 C CA . ILE A 1 136 ? -9.696 4.058 -5.567 1.00 93.31 136 ILE A CA 1
ATOM 1102 C C . ILE A 1 136 ? -9.241 2.606 -5.303 1.00 93.31 136 ILE A C 1
ATOM 1104 O O . ILE A 1 136 ? -9.968 1.882 -4.616 1.00 93.31 136 ILE A O 1
ATOM 1108 N N . PRO A 1 137 ? -8.041 2.193 -5.759 1.00 96.69 137 PRO A N 1
ATOM 1109 C CA . PRO A 1 137 ? -7.551 0.827 -5.592 1.00 96.69 137 PRO A CA 1
ATOM 1110 C C . PRO A 1 137 ? -7.218 0.497 -4.133 1.00 96.69 137 PRO A C 1
ATOM 1112 O O . PRO A 1 137 ? -7.037 1.382 -3.286 1.00 96.69 137 PRO A O 1
ATOM 1115 N N . PHE A 1 138 ? -7.073 -0.796 -3.849 1.00 97.00 138 PHE A N 1
ATOM 1116 C CA . PHE A 1 138 ? -6.766 -1.299 -2.515 1.00 97.00 138 PHE A CA 1
ATOM 1117 C C . PHE A 1 138 ? -5.319 -1.764 -2.386 1.00 97.00 138 PHE A C 1
ATOM 1119 O O . PHE A 1 138 ? -4.815 -2.494 -3.234 1.00 97.00 138 PHE A O 1
ATOM 1126 N N . VAL A 1 139 ? -4.670 -1.416 -1.278 1.00 98.19 139 VAL A N 1
ATOM 1127 C CA . VAL A 1 139 ? -3.477 -2.125 -0.814 1.00 98.19 139 VAL A CA 1
ATOM 1128 C C . VAL A 1 139 ? -3.933 -3.389 -0.104 1.00 98.19 139 VAL A C 1
ATOM 1130 O O . VAL A 1 139 ? -4.594 -3.313 0.934 1.00 98.19 139 VAL A O 1
ATOM 1133 N N . THR A 1 140 ? -3.598 -4.542 -0.673 1.00 97.75 140 THR A N 1
ATOM 1134 C CA . THR A 1 140 ? -3.993 -5.859 -0.151 1.00 97.75 140 THR A CA 1
ATOM 1135 C C . THR A 1 140 ? -2.871 -6.570 0.589 1.00 97.75 140 THR A C 1
ATOM 1137 O O . THR A 1 140 ? -3.140 -7.477 1.368 1.00 97.75 140 THR A O 1
ATOM 1140 N N . GLU A 1 141 ? -1.625 -6.134 0.401 1.00 98.19 141 GLU A N 1
ATOM 1141 C CA . GLU A 1 141 ? -0.467 -6.689 1.094 1.00 98.19 141 GLU A CA 1
ATOM 1142 C C . GLU A 1 141 ? 0.658 -5.653 1.205 1.00 98.19 141 GLU A C 1
ATOM 1144 O O . GLU A 1 141 ? 0.875 -4.855 0.288 1.00 98.19 141 GLU A O 1
ATOM 1149 N N . LEU A 1 142 ? 1.380 -5.689 2.325 1.00 97.44 142 LEU A N 1
ATOM 1150 C CA . LEU A 1 142 ? 2.644 -4.983 2.524 1.00 97.44 142 LEU A CA 1
ATOM 1151 C C . LEU A 1 142 ? 3.753 -6.028 2.548 1.00 97.44 142 LEU A C 1
ATOM 1153 O O . LEU A 1 142 ? 3.767 -6.889 3.427 1.00 97.44 142 LEU A O 1
ATOM 1157 N N . TYR A 1 143 ? 4.679 -5.970 1.598 1.00 95.88 143 TYR A N 1
ATOM 1158 C CA . TYR A 1 143 ? 5.780 -6.918 1.568 1.00 95.88 143 TYR A CA 1
ATOM 1159 C C . TYR A 1 143 ? 6.956 -6.453 2.416 1.00 95.88 143 TYR A C 1
ATOM 1161 O O . TYR A 1 143 ? 7.347 -5.282 2.431 1.00 95.88 143 TYR A O 1
ATOM 1169 N N . GLU A 1 144 ? 7.602 -7.430 3.041 1.00 90.38 144 GLU A N 1
ATOM 1170 C CA . GLU A 1 144 ? 8.875 -7.231 3.716 1.00 90.38 144 GLU A CA 1
ATOM 1171 C C . GLU A 1 144 ? 9.958 -6.732 2.756 1.00 90.38 144 GLU A C 1
ATOM 1173 O O . GLU A 1 144 ? 10.063 -7.168 1.600 1.00 90.38 144 GLU A O 1
ATOM 1178 N N . TYR A 1 145 ? 10.816 -5.857 3.277 1.00 89.06 145 TYR A N 1
ATOM 1179 C CA . TYR A 1 145 ? 11.911 -5.231 2.548 1.00 89.06 145 TYR A CA 1
ATOM 1180 C C . TYR A 1 145 ? 13.141 -6.151 2.447 1.00 89.06 145 TYR A C 1
ATOM 1182 O O . TYR A 1 145 ? 14.215 -5.868 2.975 1.00 89.06 145 TYR A O 1
ATOM 1190 N N . THR A 1 146 ? 12.985 -7.290 1.773 1.00 91.31 146 THR A N 1
ATOM 1191 C CA . THR A 1 146 ? 14.016 -8.335 1.666 1.00 91.31 146 THR A CA 1
ATOM 1192 C C . THR A 1 146 ? 15.043 -8.048 0.567 1.00 91.31 146 THR A C 1
ATOM 1194 O O . THR A 1 146 ? 14.747 -7.376 -0.425 1.00 91.31 146 THR A O 1
ATOM 1197 N N . ALA A 1 147 ? 16.251 -8.612 0.690 1.00 90.75 147 ALA A N 1
ATOM 1198 C CA . ALA A 1 147 ? 17.326 -8.425 -0.291 1.00 90.75 147 ALA A CA 1
ATOM 1199 C C . ALA A 1 147 ? 16.929 -8.762 -1.753 1.00 90.75 147 ALA A C 1
ATOM 1201 O O . ALA A 1 147 ? 17.276 -7.981 -2.642 1.00 90.75 147 ALA A O 1
ATOM 1202 N N . PRO A 1 148 ? 16.157 -9.831 -2.053 1.00 93.25 148 PRO A N 1
ATOM 1203 C CA . PRO A 1 148 ? 15.699 -10.102 -3.422 1.00 93.25 148 PRO A CA 1
ATOM 1204 C C . PRO A 1 148 ? 14.787 -9.008 -4.005 1.00 93.25 148 PRO A C 1
ATOM 1206 O O . PRO A 1 148 ? 14.939 -8.615 -5.165 1.00 93.25 148 PRO A O 1
ATOM 1209 N N . ARG A 1 149 ? 13.861 -8.466 -3.202 1.00 94.00 149 ARG A N 1
ATOM 1210 C CA . ARG A 1 149 ? 12.962 -7.384 -3.644 1.00 94.00 149 ARG A CA 1
ATOM 1211 C C . ARG A 1 149 ? 13.727 -6.076 -3.831 1.00 94.00 149 ARG A C 1
ATOM 1213 O O . ARG A 1 149 ? 13.528 -5.383 -4.827 1.00 94.00 149 ARG A O 1
ATOM 1220 N N . GLN A 1 150 ? 14.679 -5.795 -2.942 1.00 92.00 150 GLN A N 1
ATOM 1221 C CA . GLN A 1 150 ? 15.609 -4.675 -3.094 1.00 92.00 150 GLN A CA 1
ATOM 1222 C C . GLN A 1 150 ? 16.425 -4.784 -4.385 1.00 92.00 150 GLN A C 1
ATOM 1224 O O . GLN A 1 150 ? 16.542 -3.806 -5.117 1.00 92.00 150 GLN A O 1
ATOM 1229 N N . ALA A 1 151 ? 16.965 -5.964 -4.701 1.00 92.50 151 ALA A N 1
ATOM 1230 C CA . ALA A 1 151 ? 17.721 -6.184 -5.931 1.00 92.50 151 ALA A CA 1
ATOM 1231 C C . ALA A 1 151 ? 16.862 -5.937 -7.182 1.00 92.50 151 ALA A C 1
ATOM 1233 O O . ALA A 1 151 ? 17.325 -5.297 -8.123 1.00 92.50 151 ALA A O 1
ATOM 1234 N N . THR A 1 152 ? 15.596 -6.367 -7.161 1.00 95.00 152 THR A N 1
ATOM 1235 C CA . THR A 1 152 ? 14.633 -6.115 -8.248 1.00 95.00 152 THR A CA 1
ATOM 1236 C C . THR A 1 152 ? 14.380 -4.618 -8.438 1.00 95.00 152 THR A C 1
ATOM 1238 O O . THR A 1 152 ? 14.451 -4.113 -9.558 1.00 95.00 152 THR A O 1
ATOM 1241 N N . LEU A 1 153 ? 14.154 -3.887 -7.342 1.00 94.00 153 LEU A N 1
ATOM 1242 C CA . LEU A 1 153 ? 13.975 -2.436 -7.358 1.00 94.00 153 LEU A CA 1
ATOM 1243 C C . LEU A 1 153 ? 15.225 -1.710 -7.876 1.00 94.00 153 LEU A C 1
ATOM 1245 O O . LEU A 1 153 ? 15.125 -0.877 -8.774 1.00 94.00 153 LEU A O 1
ATOM 1249 N N . LYS A 1 154 ? 16.415 -2.073 -7.385 1.00 91.38 154 LYS A N 1
ATOM 1250 C CA . LYS A 1 154 ? 17.696 -1.516 -7.851 1.00 91.38 154 LYS A CA 1
ATOM 1251 C C . LYS A 1 154 ? 17.929 -1.787 -9.339 1.00 91.38 154 LYS A C 1
ATOM 1253 O O . LYS A 1 154 ? 18.370 -0.896 -10.059 1.00 91.38 154 LYS A O 1
ATOM 1258 N N . ALA A 1 155 ? 17.608 -2.991 -9.815 1.00 93.50 155 ALA A N 1
ATOM 1259 C CA . ALA A 1 155 ? 17.727 -3.347 -11.225 1.00 93.50 155 ALA A CA 1
ATOM 1260 C C . ALA A 1 155 ? 16.777 -2.522 -12.109 1.00 93.50 155 ALA A C 1
ATOM 1262 O O . ALA A 1 155 ? 17.183 -2.078 -13.185 1.00 93.50 155 ALA A O 1
ATOM 1263 N N . LYS A 1 156 ? 15.548 -2.265 -11.637 1.00 93.94 156 LYS A N 1
ATOM 1264 C CA . LYS A 1 156 ? 14.599 -1.361 -12.300 1.00 93.94 156 LYS A CA 1
ATOM 1265 C C . LYS A 1 156 ? 15.163 0.053 -12.388 1.00 93.94 156 LYS A C 1
ATOM 1267 O O . LYS A 1 156 ? 15.256 0.582 -13.490 1.00 93.94 156 LYS A O 1
ATOM 1272 N N . VAL A 1 157 ? 15.641 0.608 -11.274 1.00 92.12 157 VAL A N 1
ATOM 1273 C CA . VAL A 1 157 ? 16.239 1.955 -11.222 1.00 92.12 157 VAL A CA 1
ATOM 1274 C C . VAL A 1 157 ? 17.448 2.094 -12.147 1.00 92.12 157 VAL A C 1
ATOM 1276 O O . VAL A 1 157 ? 17.566 3.080 -12.873 1.00 92.12 157 VAL A O 1
ATOM 1279 N N . ALA A 1 158 ? 18.329 1.093 -12.176 1.00 90.44 158 ALA A N 1
ATOM 1280 C CA . ALA A 1 158 ? 19.512 1.108 -13.032 1.00 90.44 158 ALA A CA 1
ATOM 1281 C C . ALA A 1 158 ? 19.174 1.077 -14.535 1.00 90.44 158 ALA A C 1
ATOM 1283 O O . ALA A 1 158 ? 19.941 1.592 -15.350 1.00 90.44 158 ALA A O 1
ATOM 1284 N N . ARG A 1 159 ? 18.045 0.463 -14.916 1.00 91.06 159 ARG A N 1
ATOM 1285 C CA . ARG A 1 159 ? 17.636 0.303 -16.319 1.00 91.06 159 ARG A CA 1
ATOM 1286 C C . ARG A 1 159 ? 16.698 1.414 -16.792 1.00 91.06 159 ARG A C 1
ATOM 1288 O O . ARG A 1 159 ? 16.851 1.915 -17.903 1.00 91.06 159 ARG A O 1
ATOM 1295 N N . GLU A 1 160 ? 15.732 1.797 -15.967 1.00 89.75 160 GLU A N 1
ATOM 1296 C CA . GLU A 1 160 ? 14.682 2.758 -16.293 1.00 89.75 160 GLU A CA 1
ATOM 1297 C C . GLU A 1 160 ? 15.006 4.124 -15.674 1.00 89.75 160 GLU A C 1
ATOM 1299 O O . GLU A 1 160 ? 14.630 4.410 -14.537 1.00 89.75 160 GLU A O 1
ATOM 1304 N N . ARG A 1 161 ? 15.674 5.007 -16.433 1.00 81.44 161 ARG A N 1
ATOM 1305 C CA . ARG A 1 161 ? 16.067 6.353 -15.953 1.00 81.44 161 ARG A CA 1
ATOM 1306 C C . ARG A 1 161 ? 14.908 7.165 -15.364 1.00 81.44 161 ARG A C 1
ATOM 1308 O O . ARG A 1 161 ? 15.123 7.933 -14.434 1.00 81.44 161 ARG A O 1
ATOM 1315 N N . SER A 1 162 ? 13.687 6.972 -15.863 1.00 82.56 162 SER A N 1
ATOM 1316 C CA . SER A 1 162 ? 12.460 7.609 -15.359 1.00 82.56 162 SER A CA 1
ATOM 1317 C C . SER A 1 162 ? 12.051 7.167 -13.947 1.00 82.56 162 SER A C 1
ATOM 1319 O O . SER A 1 162 ? 11.010 7.594 -13.461 1.00 82.56 162 SER A O 1
ATOM 1321 N N . THR A 1 163 ? 12.818 6.277 -13.314 1.00 87.81 163 THR A N 1
ATOM 1322 C CA . THR A 1 163 ? 12.569 5.754 -11.964 1.00 87.81 163 THR A CA 1
ATOM 1323 C C . THR A 1 163 ? 13.663 6.145 -10.966 1.00 87.81 163 THR A C 1
ATOM 1325 O O . THR A 1 163 ? 13.676 5.665 -9.837 1.00 87.81 163 THR A O 1
ATOM 1328 N N . ALA A 1 164 ? 14.578 7.040 -11.358 1.00 85.94 164 ALA A N 1
ATOM 1329 C CA . ALA A 1 164 ? 15.692 7.485 -10.520 1.00 85.94 164 ALA A CA 1
ATOM 1330 C C . ALA A 1 164 ? 15.252 8.157 -9.206 1.00 85.94 164 ALA A C 1
ATOM 1332 O O . ALA A 1 164 ? 15.973 8.075 -8.217 1.00 85.94 164 ALA A O 1
ATOM 1333 N N . HIS A 1 165 ? 14.064 8.763 -9.161 1.00 86.56 165 HIS A N 1
ATOM 1334 C CA . HIS A 1 165 ? 13.490 9.359 -7.947 1.00 86.56 165 HIS A CA 1
ATOM 1335 C C . HIS A 1 165 ? 13.271 8.337 -6.820 1.00 86.56 165 HIS A C 1
ATOM 1337 O O . HIS A 1 165 ? 13.317 8.700 -5.648 1.00 86.56 165 HIS A O 1
ATOM 1343 N N . LEU A 1 166 ? 13.129 7.045 -7.146 1.00 86.75 166 LEU A N 1
ATOM 1344 C CA . LEU A 1 166 ? 13.009 5.980 -6.145 1.00 86.75 166 LEU A CA 1
ATOM 1345 C C . LEU A 1 166 ? 14.237 5.908 -5.230 1.00 86.75 166 LEU A C 1
ATOM 1347 O O . LEU A 1 166 ? 14.101 5.473 -4.091 1.00 86.75 166 LEU A O 1
ATOM 1351 N N . LEU A 1 167 ? 15.410 6.368 -5.689 1.00 82.50 167 LEU A N 1
ATOM 1352 C CA . LEU A 1 167 ? 16.636 6.448 -4.886 1.00 82.50 167 LEU A CA 1
ATOM 1353 C C . LEU A 1 167 ? 16.460 7.27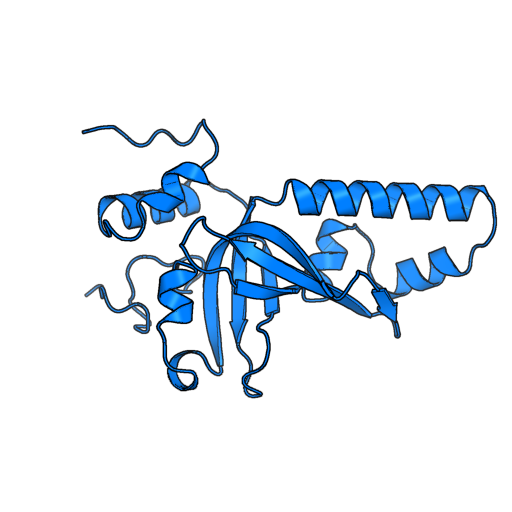5 -3.610 1.00 82.50 167 LEU A C 1
ATOM 1355 O O . LEU A 1 167 ? 17.084 6.965 -2.601 1.00 82.50 167 LEU A O 1
ATOM 1359 N N . GLU A 1 168 ? 15.606 8.296 -3.647 1.00 81.44 168 GLU A N 1
ATOM 1360 C CA . GLU A 1 168 ? 15.328 9.170 -2.502 1.00 81.44 168 GLU A CA 1
ATOM 1361 C C . GLU A 1 168 ? 14.454 8.480 -1.446 1.00 81.44 168 GLU A C 1
ATOM 1363 O O . GLU A 1 168 ? 14.467 8.850 -0.272 1.00 81.44 168 GLU A O 1
ATOM 1368 N N . VAL A 1 169 ? 13.708 7.452 -1.859 1.00 79.12 169 VAL A N 1
ATOM 1369 C CA . VAL A 1 169 ? 12.863 6.639 -0.978 1.00 79.12 169 VAL A CA 1
ATOM 1370 C C . VAL A 1 169 ? 13.627 5.437 -0.443 1.00 79.12 169 VAL A C 1
ATOM 1372 O O . VAL A 1 169 ? 13.234 4.870 0.567 1.00 79.12 169 VAL A O 1
ATOM 1375 N N . LEU A 1 170 ? 14.729 5.008 -1.053 1.00 76.69 170 LEU A N 1
ATOM 1376 C CA . LEU A 1 170 ? 15.463 3.850 -0.543 1.00 76.69 170 LEU A CA 1
ATOM 1377 C C . LEU A 1 170 ? 16.045 4.135 0.855 1.00 76.69 170 LEU A C 1
ATOM 1379 O O . LEU A 1 170 ? 16.530 5.237 1.111 1.00 76.69 170 LEU A O 1
ATOM 1383 N N . PRO A 1 171 ? 16.016 3.162 1.785 1.00 69.38 171 PRO A N 1
ATOM 1384 C CA . PRO A 1 171 ? 16.763 3.268 3.032 1.00 69.38 171 PRO A CA 1
ATOM 1385 C C . PRO A 1 171 ? 18.259 3.510 2.757 1.00 69.38 171 PRO A C 1
ATOM 1387 O O . PRO A 1 171 ? 18.778 2.969 1.778 1.00 69.38 171 PRO A O 1
ATOM 1390 N N . PRO A 1 172 ? 18.965 4.272 3.612 1.00 59.03 172 PRO A N 1
ATOM 1391 C CA . PRO A 1 172 ? 20.356 4.682 3.384 1.00 59.03 172 PRO A CA 1
ATOM 1392 C C . PRO A 1 172 ? 21.344 3.519 3.193 1.00 59.03 172 PRO A C 1
ATOM 1394 O O . PRO A 1 172 ? 22.336 3.688 2.493 1.00 59.03 172 PRO A O 1
ATOM 1397 N N . ASP A 1 173 ? 21.038 2.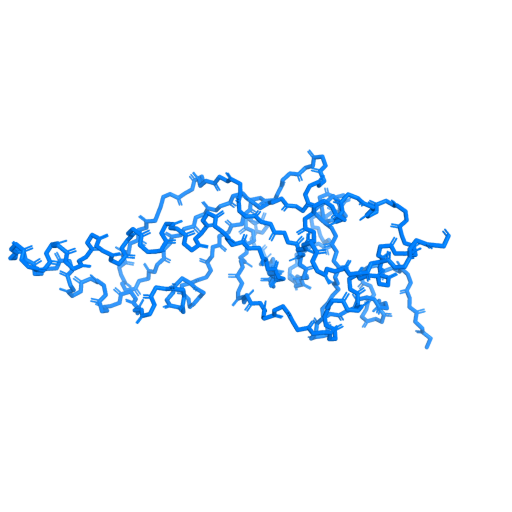325 3.709 1.00 57.31 173 ASP A N 1
ATOM 1398 C CA . ASP A 1 173 ? 21.870 1.119 3.554 1.00 57.31 173 ASP A CA 1
ATOM 1399 C C . ASP A 1 173 ? 21.669 0.400 2.203 1.00 57.31 173 ASP A C 1
ATOM 1401 O O . ASP A 1 173 ? 22.212 -0.678 1.946 1.00 57.31 173 ASP A O 1
ATOM 1405 N N . CYS A 1 174 ? 20.865 0.966 1.298 1.00 55.03 174 CYS A N 1
ATOM 1406 C CA . CYS A 1 174 ? 20.739 0.463 -0.060 1.00 55.03 174 CYS A CA 1
ATOM 1407 C C . CYS A 1 174 ? 21.922 0.922 -0.912 1.00 55.03 174 CYS A C 1
ATOM 1409 O O . CYS A 1 174 ? 21.767 1.795 -1.759 1.00 55.03 174 CYS A O 1
ATOM 1411 N N . ASP A 1 175 ? 23.074 0.262 -0.766 1.00 48.59 175 ASP A N 1
ATOM 1412 C CA . ASP A 1 175 ? 24.220 0.476 -1.652 1.00 48.59 175 ASP A CA 1
ATOM 1413 C C . ASP A 1 175 ? 23.794 0.288 -3.111 1.00 48.59 175 ASP A C 1
ATOM 1415 O O . ASP A 1 175 ? 23.481 -0.819 -3.570 1.00 48.59 175 ASP A O 1
ATOM 1419 N N . ILE A 1 176 ? 23.729 1.393 -3.842 1.00 52.66 176 ILE A N 1
ATOM 1420 C CA . ILE A 1 176 ? 23.615 1.401 -5.290 1.00 52.66 176 ILE A CA 1
ATOM 1421 C C . ILE A 1 176 ? 24.985 1.806 -5.757 1.00 52.66 176 ILE A C 1
ATOM 1423 O O . ILE A 1 176 ? 25.411 2.943 -5.565 1.00 52.66 176 ILE A O 1
ATOM 1427 N N . VAL A 1 177 ? 25.699 0.819 -6.291 1.00 40.94 177 VAL A N 1
ATOM 1428 C CA . VAL A 1 177 ? 27.035 0.989 -6.842 1.00 40.94 177 VAL A CA 1
ATOM 1429 C C . VAL A 1 177 ? 26.975 2.153 -7.828 1.00 40.94 177 VAL A C 1
ATOM 1431 O O . VAL A 1 177 ? 26.445 2.011 -8.929 1.00 40.94 177 VAL A O 1
ATOM 1434 N N . LYS A 1 178 ? 27.493 3.312 -7.407 1.00 35.72 178 LYS A N 1
ATOM 1435 C CA . LYS A 1 178 ? 27.810 4.424 -8.297 1.00 35.72 178 LYS A CA 1
ATOM 1436 C C . LYS A 1 178 ? 28.845 3.877 -9.277 1.00 35.72 178 LYS A C 1
ATOM 1438 O O . LYS A 1 178 ? 29.974 3.602 -8.876 1.00 35.72 178 LYS A O 1
ATOM 1443 N N . ARG A 1 179 ? 28.428 3.621 -10.513 1.00 34.31 179 ARG A N 1
ATOM 1444 C CA . ARG A 1 179 ? 29.339 3.432 -11.641 1.00 34.31 179 ARG A CA 1
ATOM 1445 C C . ARG A 1 179 ? 29.384 4.719 -12.436 1.00 34.31 179 ARG A C 1
ATOM 1447 O O . ARG A 1 179 ? 28.293 5.294 -12.644 1.00 34.31 179 ARG A O 1
#

InterPro domains:
  IPR032199 RecQ-mediated genome instability protein 1, C-terminal OB-fold domain [PF16099] (38-155)